Protein AF-A0A1V3WMP0-F1 (afdb_monomer_lite)

Foldseek 3Di:
DDDPVLLVVLLCLQQVHDDDDDDDDLVRLLVQQVVCVVCVVPDVDDPCSHSVVSCVVVVPDDDDCPVVCVVVVHDDDDPSVVSSVVRNPPVPPDD

Radius of gyration: 17.36 Å; chains: 1; bounding box: 40×41×36 Å

Secondary structure (DSSP, 8-state):
---HHHHHHHHHHHHTS--------HHHHHHHHHHHHHHTTTS---GGGSHHHHHHHHH-PPPP-HHHHHHHT--PPPHHHHHHHHHTTTTSS--

Structure (mmCIF, N/CA/C/O backbone):
data_AF-A0A1V3WMP0-F1
#
_entry.id   AF-A0A1V3WMP0-F1
#
loop_
_atom_site.group_PDB
_atom_site.id
_atom_site.type_symbol
_atom_site.label_atom_id
_atom_site.label_alt_id
_atom_site.label_comp_id
_atom_site.label_asym_id
_atom_site.label_entity_id
_atom_site.label_seq_id
_atom_site.pdbx_PDB_ins_code
_atom_site.Cartn_x
_atom_site.Cartn_y
_atom_site.Cartn_z
_atom_site.occupancy
_atom_site.B_iso_or_equiv
_atom_site.auth_seq_id
_atom_site.auth_comp_id
_atom_site.auth_asym_id
_atom_site.auth_atom_id
_atom_site.pdbx_PDB_model_num
ATOM 1 N N . MET A 1 1 ? -6.278 3.818 10.614 1.00 73.69 1 MET A N 1
ATOM 2 C CA . MET A 1 1 ? -5.666 3.604 9.285 1.00 73.69 1 MET A CA 1
ATOM 3 C C . MET A 1 1 ? -4.508 2.639 9.437 1.00 73.69 1 MET A C 1
ATOM 5 O O . MET A 1 1 ? -3.838 2.714 10.457 1.00 73.69 1 MET A O 1
ATOM 9 N N . LEU A 1 2 ? -4.306 1.747 8.467 1.00 85.56 2 LEU A N 1
ATOM 10 C CA . LEU A 1 2 ? -3.134 0.872 8.427 1.00 85.56 2 LEU A CA 1
ATOM 11 C C . LEU A 1 2 ? -1.951 1.632 7.812 1.00 85.56 2 LEU A C 1
ATOM 13 O O . LEU A 1 2 ? -2.119 2.302 6.793 1.00 85.56 2 LEU A O 1
ATOM 17 N N . SER A 1 3 ? -0.768 1.516 8.402 1.00 89.00 3 SER A N 1
ATOM 18 C CA . SER A 1 3 ? 0.477 1.965 7.776 1.00 89.00 3 SER A CA 1
ATOM 19 C C . SER A 1 3 ? 0.860 1.063 6.599 1.00 89.00 3 SER A C 1
ATOM 21 O O . SER A 1 3 ? 0.396 -0.073 6.478 1.00 89.00 3 SER A O 1
ATOM 23 N N . PHE A 1 4 ? 1.748 1.553 5.730 1.00 86.69 4 PHE A N 1
ATOM 24 C CA . PHE A 1 4 ? 2.254 0.760 4.608 1.00 86.69 4 PHE A CA 1
ATOM 25 C C . PHE A 1 4 ? 2.934 -0.533 5.068 1.00 86.69 4 PHE A C 1
ATOM 27 O O . PHE A 1 4 ? 2.660 -1.599 4.522 1.00 86.69 4 PHE A O 1
ATOM 34 N N . ASP A 1 5 ? 3.744 -0.469 6.124 1.00 90.50 5 ASP A N 1
ATOM 35 C CA . ASP A 1 5 ? 4.410 -1.651 6.672 1.00 90.50 5 ASP A CA 1
ATOM 36 C C . ASP A 1 5 ? 3.421 -2.680 7.219 1.00 90.50 5 ASP A C 1
ATOM 38 O O . ASP A 1 5 ? 3.599 -3.879 7.005 1.00 90.50 5 ASP A O 1
ATOM 42 N N . GLU A 1 6 ? 2.349 -2.234 7.875 1.00 93.38 6 GLU A N 1
ATOM 43 C CA . GLU A 1 6 ? 1.288 -3.131 8.331 1.00 93.38 6 GLU A CA 1
ATOM 44 C C . GLU A 1 6 ? 0.533 -3.765 7.155 1.00 93.38 6 GLU A C 1
ATOM 46 O O . GLU A 1 6 ? 0.120 -4.921 7.259 1.00 93.38 6 GLU A O 1
ATOM 51 N N . MET A 1 7 ? 0.380 -3.054 6.028 1.00 93.12 7 MET A N 1
ATOM 52 C CA . MET A 1 7 ? -0.248 -3.608 4.823 1.00 93.12 7 MET A CA 1
ATOM 53 C C . MET A 1 7 ? 0.622 -4.709 4.216 1.00 93.12 7 MET A C 1
ATOM 55 O O . MET A 1 7 ? 0.105 -5.769 3.867 1.00 93.12 7 MET A O 1
ATOM 59 N N . ILE A 1 8 ? 1.943 -4.500 4.147 1.00 92.94 8 ILE A N 1
ATOM 60 C CA . ILE A 1 8 ? 2.875 -5.531 3.674 1.00 92.94 8 ILE A CA 1
ATOM 61 C C . ILE A 1 8 ? 2.906 -6.725 4.635 1.00 92.94 8 ILE A C 1
ATOM 63 O O . ILE A 1 8 ? 2.841 -7.857 4.169 1.00 92.94 8 ILE A O 1
ATOM 67 N N . ASN A 1 9 ? 2.897 -6.503 5.954 1.00 94.75 9 ASN A N 1
ATOM 68 C CA . ASN A 1 9 ? 2.802 -7.592 6.938 1.00 94.75 9 ASN A CA 1
ATOM 69 C C . ASN A 1 9 ? 1.527 -8.435 6.737 1.00 94.75 9 ASN A C 1
ATOM 71 O O . ASN A 1 9 ? 1.560 -9.661 6.837 1.00 94.75 9 ASN A O 1
ATOM 75 N N . ALA A 1 10 ? 0.386 -7.789 6.469 1.00 94.56 10 ALA A N 1
ATOM 76 C CA . ALA A 1 10 ? -0.873 -8.480 6.196 1.00 94.56 10 ALA A CA 1
ATOM 77 C C . ALA A 1 10 ? -0.807 -9.297 4.895 1.00 94.56 10 ALA A C 1
ATOM 79 O O . ALA A 1 10 ? -1.344 -10.401 4.836 1.00 94.56 10 ALA A O 1
ATOM 80 N N . LEU A 1 11 ? -0.116 -8.779 3.876 1.00 93.94 11 LEU A N 1
ATOM 81 C CA . LEU A 1 11 ? 0.113 -9.478 2.615 1.00 93.94 11 LEU A CA 1
ATOM 82 C C . LEU A 1 11 ? 1.026 -10.699 2.796 1.00 93.94 11 LEU A C 1
ATOM 84 O O . LEU A 1 11 ? 0.708 -11.767 2.288 1.00 93.94 11 LEU A O 1
ATOM 88 N N . GLU A 1 12 ? 2.117 -10.573 3.556 1.00 94.25 12 GLU A N 1
ATOM 89 C CA . GLU A 1 12 ? 2.999 -11.699 3.908 1.00 94.25 12 GLU A CA 1
ATOM 90 C C . GLU A 1 12 ? 2.229 -12.803 4.641 1.00 94.25 12 GLU A C 1
ATOM 92 O O . GLU A 1 12 ? 2.371 -13.980 4.313 1.00 94.25 12 GLU A O 1
ATOM 97 N N . ALA A 1 13 ? 1.369 -12.417 5.589 1.00 93.81 13 ALA A N 1
ATOM 98 C CA . ALA A 1 13 ? 0.518 -13.348 6.322 1.00 93.81 13 ALA A CA 1
ATOM 99 C C . ALA A 1 13 ? -0.527 -14.031 5.423 1.00 93.81 13 ALA A C 1
ATOM 101 O O . ALA A 1 13 ? -0.788 -15.216 5.598 1.00 93.81 13 ALA A O 1
ATOM 102 N N . GLY A 1 14 ? -1.118 -13.303 4.471 1.00 92.06 14 GLY A N 1
ATOM 103 C CA . GLY A 1 14 ? -2.091 -13.856 3.528 1.00 92.06 14 GLY A CA 1
ATOM 104 C C . GLY A 1 14 ? -1.467 -14.771 2.473 1.00 92.06 14 GLY A C 1
ATOM 105 O O . GLY A 1 14 ? -2.051 -15.792 2.147 1.00 92.06 14 GLY A O 1
ATOM 106 N N . CYS A 1 15 ? -0.285 -14.429 1.956 1.00 92.00 15 CYS A N 1
ATOM 107 C CA . CYS A 1 15 ? 0.399 -15.191 0.905 1.00 92.00 15 CYS A CA 1
ATOM 108 C C . CYS A 1 15 ? 1.274 -16.344 1.426 1.00 92.00 15 CYS A C 1
ATOM 110 O O . CYS A 1 15 ? 1.910 -17.016 0.620 1.00 92.00 15 CYS A O 1
ATOM 112 N N . GLY A 1 16 ? 1.466 -16.475 2.744 1.00 90.25 16 GLY A N 1
ATOM 113 C CA . GLY A 1 16 ? 2.366 -17.480 3.328 1.00 90.25 16 GLY A CA 1
ATOM 114 C C . GLY A 1 16 ? 3.847 -17.336 2.935 1.00 90.25 16 GLY A C 1
ATOM 115 O O . GLY A 1 16 ? 4.650 -18.227 3.214 1.00 90.25 16 GLY A O 1
ATOM 116 N N . ARG A 1 17 ? 4.242 -16.225 2.295 1.00 88.81 17 ARG A N 1
ATOM 117 C CA . ARG A 1 17 ? 5.591 -16.004 1.755 1.00 88.81 17 ARG A CA 1
ATOM 118 C C . ARG A 1 17 ? 6.182 -14.692 2.247 1.00 88.81 17 ARG A C 1
ATOM 120 O O . ARG A 1 17 ? 5.520 -13.660 2.256 1.00 88.81 17 ARG A O 1
ATOM 127 N N . HIS A 1 18 ? 7.473 -14.731 2.564 1.00 91.38 18 HIS A N 1
ATOM 128 C CA . HIS A 1 18 ? 8.240 -13.547 2.937 1.00 91.38 18 HIS A CA 1
ATOM 129 C C . HIS A 1 18 ? 8.390 -12.575 1.753 1.00 91.38 18 HIS A C 1
ATOM 131 O O . HIS A 1 18 ? 8.775 -12.970 0.647 1.00 91.38 18 HIS A O 1
ATOM 137 N N . ILE A 1 19 ? 8.150 -11.288 1.994 1.00 91.25 19 ILE A N 1
ATOM 138 C CA . ILE A 1 19 ? 8.258 -10.197 1.026 1.00 91.25 19 ILE A CA 1
ATOM 139 C C . ILE A 1 19 ? 9.476 -9.347 1.381 1.00 91.25 19 ILE A C 1
ATOM 141 O O . ILE A 1 19 ? 9.528 -8.633 2.381 1.00 91.25 19 ILE A O 1
ATOM 145 N N . LYS A 1 20 ? 10.491 -9.384 0.514 1.00 92.12 20 LYS A N 1
ATOM 146 C CA . LYS A 1 20 ? 11.684 -8.552 0.686 1.00 92.12 20 LYS A CA 1
ATOM 147 C C . LYS A 1 20 ? 11.370 -7.100 0.325 1.00 92.12 20 LYS A C 1
ATOM 149 O O . LYS A 1 20 ? 11.110 -6.787 -0.834 1.00 92.12 20 LYS A O 1
ATOM 154 N N . ARG A 1 21 ? 11.458 -6.207 1.310 1.00 88.19 21 ARG A N 1
ATOM 155 C CA . ARG A 1 21 ? 11.308 -4.758 1.117 1.00 88.19 21 ARG A CA 1
ATOM 156 C C . ARG A 1 21 ? 12.628 -4.162 0.642 1.00 88.19 21 ARG A C 1
ATOM 158 O O . ARG A 1 21 ? 13.683 -4.451 1.204 1.00 88.19 21 ARG A O 1
ATOM 165 N N . ILE A 1 22 ? 12.565 -3.333 -0.395 1.00 89.56 22 ILE A N 1
ATOM 166 C CA . ILE A 1 22 ? 13.714 -2.590 -0.916 1.00 89.56 22 ILE A CA 1
ATOM 167 C C . ILE A 1 22 ? 13.393 -1.107 -0.726 1.00 89.56 22 ILE A C 1
ATOM 169 O O . ILE A 1 22 ? 12.444 -0.626 -1.346 1.00 89.56 22 ILE A O 1
ATOM 173 N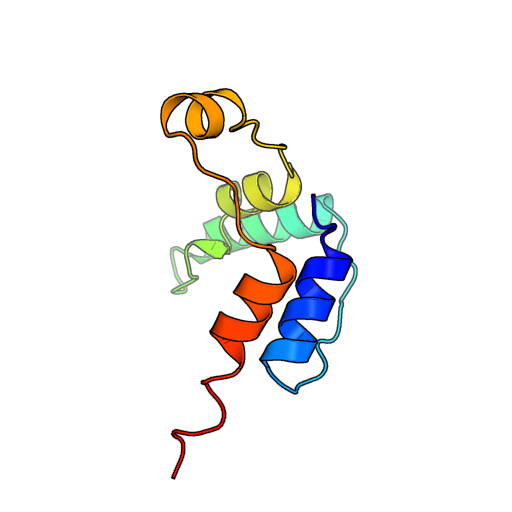 N . PRO A 1 23 ? 14.120 -0.380 0.138 1.00 84.81 23 PRO A N 1
ATOM 174 C CA . PRO A 1 23 ? 13.884 1.043 0.311 1.00 84.81 23 PRO A CA 1
ATOM 175 C C . PRO A 1 23 ? 14.299 1.778 -0.963 1.00 84.81 23 PRO A C 1
ATOM 177 O O . PRO A 1 23 ? 15.435 1.666 -1.424 1.00 84.81 23 PRO A O 1
ATOM 180 N N . VAL A 1 24 ? 13.372 2.543 -1.529 1.00 84.56 24 VAL A N 1
ATOM 181 C CA . VAL A 1 24 ? 13.606 3.379 -2.708 1.00 84.56 24 VAL A CA 1
ATOM 182 C C . VAL A 1 24 ? 13.199 4.800 -2.352 1.00 84.56 24 VAL A C 1
ATOM 184 O O . VAL A 1 24 ? 12.138 5.018 -1.772 1.00 84.56 24 VAL A O 1
ATOM 187 N N . SER A 1 25 ? 14.039 5.783 -2.676 1.00 84.94 25 SER A N 1
ATOM 188 C CA . SER A 1 25 ? 13.663 7.181 -2.468 1.00 84.94 25 SER A CA 1
ATOM 189 C C . SER A 1 25 ? 12.576 7.596 -3.462 1.00 84.94 25 SER A C 1
ATOM 191 O O . SER A 1 25 ? 12.576 7.162 -4.617 1.00 84.94 25 SER A O 1
ATOM 193 N N . SER A 1 26 ? 11.673 8.490 -3.053 1.00 80.94 26 SER A N 1
ATOM 194 C CA . SER A 1 26 ? 10.590 8.975 -3.922 1.00 80.94 26 SER A CA 1
ATOM 195 C C . SER A 1 26 ? 11.111 9.573 -5.233 1.00 80.94 26 SER A C 1
ATOM 197 O O . SER A 1 26 ? 10.482 9.420 -6.277 1.00 80.94 26 SER A O 1
ATOM 199 N N . SER A 1 27 ? 12.282 10.218 -5.211 1.00 82.38 27 SER A N 1
ATOM 200 C CA . SER A 1 27 ? 12.928 10.767 -6.408 1.00 82.38 27 SER A CA 1
ATOM 201 C C . SER A 1 27 ? 13.382 9.678 -7.382 1.00 82.38 27 SER A C 1
ATOM 203 O O . SER A 1 27 ? 13.160 9.818 -8.582 1.00 82.38 27 SER A O 1
ATOM 205 N N . ILE A 1 28 ? 13.968 8.584 -6.880 1.00 84.75 28 ILE A N 1
ATOM 206 C CA . ILE A 1 28 ? 14.360 7.436 -7.713 1.00 84.75 28 ILE A CA 1
ATOM 207 C C . ILE A 1 28 ? 13.112 6.769 -8.292 1.00 84.75 28 ILE A C 1
ATOM 209 O O . ILE A 1 28 ? 13.065 6.499 -9.488 1.00 84.75 28 ILE A O 1
ATOM 213 N N . PHE A 1 29 ? 12.073 6.571 -7.478 1.00 81.44 29 PHE A N 1
ATOM 214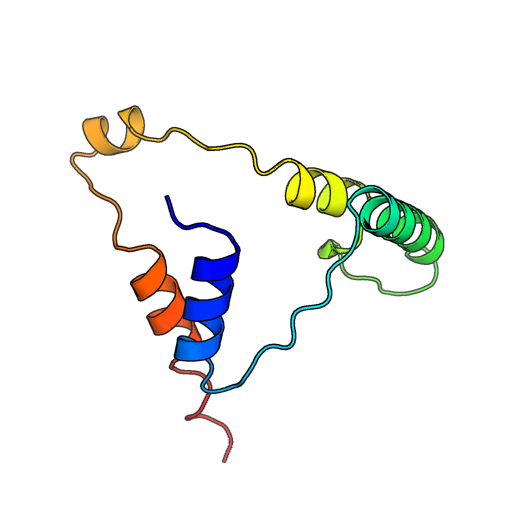 C CA . PHE A 1 29 ? 10.825 5.955 -7.926 1.00 81.44 29 PHE A CA 1
ATOM 215 C C . PHE A 1 29 ? 10.150 6.763 -9.046 1.00 81.44 29 PHE A C 1
ATOM 217 O O . PHE A 1 29 ? 9.758 6.217 -10.075 1.00 81.44 29 PHE A O 1
ATOM 224 N N . ARG A 1 30 ? 10.112 8.093 -8.907 1.00 80.00 30 ARG A N 1
ATOM 225 C CA . ARG A 1 30 ? 9.609 9.002 -9.948 1.00 80.00 30 ARG A CA 1
ATOM 226 C C . ARG A 1 30 ? 10.480 9.013 -11.205 1.00 80.00 30 ARG A C 1
ATOM 228 O O . ARG A 1 30 ? 9.948 9.124 -12.306 1.00 80.00 30 ARG A O 1
ATOM 235 N N . ALA A 1 31 ? 11.801 8.906 -11.065 1.00 82.25 31 ALA A N 1
ATOM 236 C CA . ALA A 1 31 ? 12.709 8.810 -12.208 1.00 82.25 31 ALA A CA 1
ATOM 237 C C . ALA A 1 31 ? 12.497 7.506 -12.995 1.00 82.25 31 ALA A C 1
ATOM 239 O O . ALA A 1 31 ? 12.486 7.541 -14.224 1.00 82.25 31 ALA A O 1
ATOM 240 N N . ILE A 1 32 ? 12.255 6.387 -12.300 1.00 80.38 32 ILE A N 1
ATOM 241 C CA . ILE A 1 32 ? 11.865 5.115 -12.925 1.00 80.38 32 ILE A CA 1
ATOM 242 C C . ILE A 1 32 ? 10.559 5.288 -13.702 1.00 80.38 32 ILE A C 1
ATOM 244 O O . ILE A 1 32 ? 10.514 4.896 -14.863 1.00 80.38 32 ILE A O 1
ATOM 248 N N . GLY A 1 33 ? 9.550 5.944 -13.117 1.00 72.06 33 GLY A N 1
ATOM 249 C CA . GLY A 1 33 ? 8.281 6.211 -13.804 1.00 72.06 33 GLY A CA 1
ATOM 250 C C . GLY A 1 33 ? 8.452 6.990 -15.112 1.00 72.06 33 GLY A C 1
ATOM 251 O O . GLY A 1 33 ? 7.938 6.588 -16.149 1.00 72.06 33 GLY A O 1
ATOM 252 N N . LYS A 1 34 ? 9.285 8.039 -15.108 1.00 77.38 34 LYS A N 1
ATOM 253 C CA . LYS A 1 34 ? 9.608 8.791 -16.335 1.00 77.38 34 LYS A CA 1
ATOM 254 C C . LYS A 1 34 ? 10.305 7.934 -17.394 1.00 77.38 34 LYS A C 1
ATOM 256 O O . LYS A 1 34 ? 10.021 8.076 -18.578 1.00 77.38 34 LYS A O 1
ATOM 261 N N . MET A 1 35 ? 11.232 7.060 -16.993 1.00 77.00 35 MET A N 1
ATOM 262 C CA . MET A 1 35 ? 11.897 6.142 -17.928 1.00 77.00 35 MET A CA 1
ATOM 263 C C . MET A 1 35 ? 10.925 5.092 -18.478 1.00 77.00 35 MET A C 1
ATOM 265 O O . MET A 1 35 ? 10.999 4.755 -19.661 1.00 77.00 35 MET A O 1
ATOM 269 N N . ALA A 1 36 ? 10.003 4.604 -17.647 1.00 71.06 36 ALA A N 1
ATOM 270 C CA . ALA A 1 36 ? 8.954 3.680 -18.053 1.00 71.06 36 ALA A CA 1
ATOM 271 C C . ALA A 1 36 ? 7.994 4.324 -19.064 1.00 71.06 36 ALA A C 1
ATOM 273 O O . ALA A 1 36 ? 7.671 3.686 -20.057 1.00 71.06 36 ALA A O 1
ATOM 274 N N . ASP A 1 37 ? 7.629 5.598 -18.905 1.00 70.62 37 ASP A N 1
ATOM 275 C CA . ASP A 1 37 ? 6.801 6.306 -19.895 1.00 70.62 37 ASP A CA 1
ATOM 276 C C . ASP A 1 37 ? 7.499 6.427 -21.260 1.00 70.62 37 ASP A C 1
ATOM 278 O O . ASP A 1 37 ? 6.875 6.254 -22.305 1.00 70.62 37 ASP A O 1
ATOM 282 N N . VAL A 1 38 ? 8.816 6.667 -21.267 1.00 76.31 38 VAL A N 1
ATOM 283 C CA . VAL A 1 38 ? 9.612 6.752 -22.506 1.00 76.31 38 VAL A CA 1
ATOM 284 C C . VAL A 1 38 ? 9.751 5.387 -23.184 1.00 76.31 38 VAL A C 1
ATOM 286 O O . VAL A 1 38 ? 9.709 5.285 -24.409 1.00 76.31 38 VAL A O 1
ATOM 289 N N . THR A 1 39 ? 9.923 4.325 -22.399 1.00 70.06 39 THR A N 1
ATOM 290 C CA . THR A 1 39 ? 10.146 2.963 -22.915 1.00 70.06 39 THR A CA 1
ATOM 291 C C . THR A 1 39 ? 8.856 2.177 -23.147 1.00 70.06 39 THR A C 1
ATOM 293 O O . THR A 1 39 ? 8.871 1.215 -23.912 1.00 70.06 39 THR A O 1
ATOM 296 N N . GLY A 1 40 ? 7.730 2.618 -22.583 1.00 59.06 40 GLY A N 1
ATOM 297 C CA . GLY A 1 40 ? 6.401 2.020 -22.738 1.00 59.06 40 GLY A CA 1
ATOM 298 C C . GLY A 1 40 ? 5.845 2.095 -24.163 1.00 59.06 40 GLY A C 1
ATOM 299 O O . GLY A 1 40 ? 4.948 1.338 -24.519 1.00 59.06 40 GLY A O 1
ATOM 300 N N . ALA A 1 41 ? 6.419 2.953 -25.012 1.00 61.97 41 ALA A N 1
ATOM 301 C CA . ALA A 1 41 ? 6.139 2.967 -26.447 1.00 61.97 41 ALA A CA 1
ATOM 302 C C . ALA A 1 41 ? 6.727 1.749 -27.194 1.00 61.97 41 ALA A C 1
ATOM 304 O O . ALA A 1 41 ? 6.304 1.454 -28.309 1.00 61.97 41 ALA A O 1
ATOM 305 N N . VAL A 1 42 ? 7.710 1.057 -26.602 1.00 65.00 42 VAL A N 1
ATOM 306 C CA . VAL A 1 42 ? 8.474 -0.037 -27.236 1.00 65.00 42 VAL A CA 1
ATOM 307 C C . VAL A 1 42 ? 8.356 -1.350 -26.453 1.00 65.00 42 VAL A C 1
ATOM 309 O O . VAL A 1 42 ? 8.437 -2.431 -27.032 1.00 65.00 42 VAL A O 1
ATOM 312 N N . LEU A 1 43 ? 8.149 -1.270 -25.139 1.00 59.97 43 LEU A N 1
ATOM 313 C CA . LEU A 1 43 ? 7.978 -2.404 -24.237 1.00 59.97 43 LEU A CA 1
ATOM 314 C C . LEU A 1 43 ? 6.560 -2.383 -23.651 1.00 59.97 43 LEU A C 1
ATOM 316 O O . LEU A 1 43 ? 6.090 -1.312 -23.273 1.00 59.97 43 LEU A O 1
ATOM 320 N N . PRO A 1 44 ? 5.883 -3.538 -23.511 1.00 60.47 44 PRO A N 1
ATOM 321 C CA . PRO A 1 44 ? 4.563 -3.626 -22.890 1.00 60.47 44 PRO A CA 1
ATOM 322 C C . PRO A 1 44 ? 4.679 -3.459 -21.365 1.00 60.47 44 PRO A C 1
ATOM 324 O O . PRO A 1 44 ? 4.517 -4.403 -20.593 1.00 60.47 44 PRO A O 1
ATOM 327 N N . LEU A 1 45 ? 5.018 -2.251 -20.922 1.00 60.81 45 LEU A N 1
ATOM 328 C CA . LEU A 1 45 ? 5.084 -1.891 -19.514 1.00 60.81 45 LEU A CA 1
ATOM 329 C C . LEU A 1 45 ? 3.657 -1.653 -19.009 1.00 60.81 45 LEU A C 1
ATOM 331 O O . LEU A 1 45 ? 2.910 -0.851 -19.564 1.00 60.81 45 LEU A O 1
ATOM 335 N N . GLY A 1 46 ? 3.254 -2.387 -17.969 1.00 60.12 46 GLY A N 1
ATOM 336 C CA . GLY A 1 46 ? 1.925 -2.241 -17.375 1.00 60.12 46 GLY A CA 1
ATOM 337 C C . GLY A 1 46 ? 1.705 -0.839 -16.796 1.00 60.12 46 GLY A C 1
ATOM 338 O O . GLY A 1 46 ? 2.636 -0.225 -16.275 1.00 60.12 46 GLY A O 1
ATOM 339 N N . ALA A 1 47 ? 0.456 -0.359 -16.823 1.00 62.50 47 ALA A N 1
ATOM 340 C CA . ALA A 1 47 ? 0.066 0.995 -16.401 1.00 62.50 47 ALA A CA 1
ATOM 341 C C . ALA A 1 47 ? 0.482 1.380 -14.963 1.00 62.50 47 ALA A C 1
ATOM 343 O O . ALA A 1 47 ? 0.507 2.560 -14.628 1.00 62.50 47 ALA A O 1
ATOM 344 N N . GLY A 1 48 ? 0.838 0.403 -14.120 1.00 61.94 48 GLY A N 1
ATOM 345 C CA . GLY A 1 48 ? 1.345 0.627 -12.763 1.00 61.94 48 GLY A CA 1
ATOM 346 C C . GLY A 1 48 ? 2.758 1.221 -12.680 1.00 61.94 48 GLY A C 1
ATOM 347 O O . GLY A 1 48 ? 3.165 1.618 -11.593 1.00 6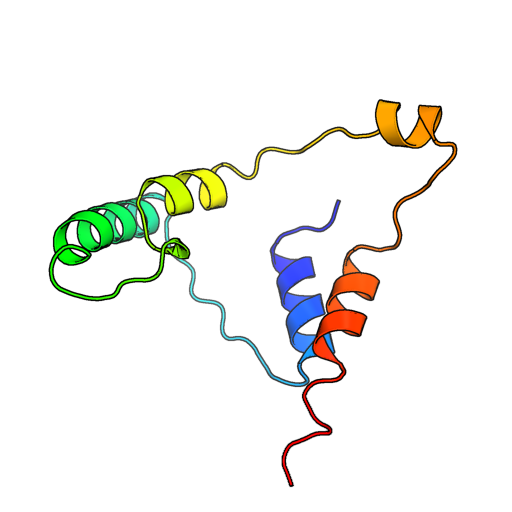1.94 48 GLY A O 1
ATOM 348 N N . PHE A 1 49 ? 3.500 1.297 -13.791 1.00 63.12 49 PHE A N 1
ATOM 349 C CA . PHE A 1 49 ? 4.859 1.853 -13.823 1.00 63.12 49 PHE A CA 1
ATOM 350 C C . PHE A 1 49 ? 4.953 3.272 -14.389 1.00 63.12 49 PHE A C 1
ATOM 352 O O . PHE A 1 49 ? 6.057 3.802 -14.448 1.00 63.12 49 PHE A O 1
ATOM 359 N N . SER A 1 50 ? 3.848 3.898 -14.794 1.00 70.19 50 SER A N 1
ATOM 360 C CA . SER A 1 50 ? 3.892 5.262 -15.334 1.00 70.19 50 SER A CA 1
ATOM 361 C C . SER A 1 50 ? 4.284 6.296 -14.276 1.00 70.19 50 SER A C 1
ATOM 363 O O . SER A 1 50 ? 4.140 6.068 -13.068 1.00 70.19 50 SER A O 1
ATOM 365 N N . PHE A 1 51 ? 4.757 7.468 -14.708 1.00 73.56 51 PHE A N 1
ATOM 366 C CA . PHE A 1 51 ? 5.049 8.576 -13.795 1.00 73.56 51 PHE A CA 1
ATOM 367 C C . PHE A 1 51 ? 3.822 8.993 -12.971 1.00 73.56 51 PHE A C 1
ATOM 369 O O . PHE A 1 51 ? 3.949 9.229 -11.770 1.00 73.56 51 PHE A O 1
ATOM 376 N N . GLU A 1 52 ? 2.637 9.004 -13.581 1.00 75.62 52 GLU A N 1
ATOM 377 C CA . GLU A 1 52 ? 1.377 9.339 -12.909 1.00 75.62 52 GLU A CA 1
ATOM 378 C C . GLU A 1 52 ? 1.017 8.313 -11.825 1.00 75.62 52 GLU A C 1
ATOM 380 O O . GLU A 1 52 ? 0.710 8.681 -10.688 1.00 75.62 52 GLU A O 1
ATOM 385 N N . ALA A 1 53 ? 1.145 7.013 -12.120 1.00 77.12 53 ALA A N 1
ATOM 386 C CA . ALA A 1 53 ? 0.964 5.963 -11.117 1.00 77.12 53 ALA A CA 1
ATOM 387 C C . ALA A 1 53 ? 1.980 6.114 -9.974 1.00 77.12 53 ALA A C 1
ATOM 389 O O . ALA A 1 53 ? 1.624 6.014 -8.798 1.00 77.12 53 ALA A O 1
ATOM 390 N N . ALA A 1 54 ? 3.234 6.438 -10.301 1.00 77.19 54 ALA A N 1
ATOM 391 C CA . ALA A 1 54 ? 4.267 6.683 -9.305 1.00 77.19 54 ALA A CA 1
ATOM 392 C C . ALA A 1 54 ? 3.981 7.923 -8.436 1.00 77.19 54 ALA A C 1
ATOM 394 O O . ALA A 1 54 ? 4.274 7.929 -7.236 1.00 77.19 54 ALA A O 1
ATOM 395 N N . GLN A 1 55 ? 3.388 8.977 -9.000 1.00 78.62 55 GLN A N 1
ATOM 396 C CA . GLN A 1 55 ? 2.948 10.141 -8.233 1.00 78.62 55 GLN A CA 1
ATOM 397 C C . GLN A 1 55 ? 1.816 9.788 -7.269 1.00 78.62 55 GLN A C 1
ATOM 399 O O . GLN A 1 55 ? 1.928 10.123 -6.090 1.00 78.62 55 GLN A O 1
ATOM 404 N N . LEU A 1 56 ? 0.789 9.073 -7.733 1.00 78.56 56 LEU A N 1
ATOM 405 C CA . LEU A 1 56 ? -0.334 8.639 -6.895 1.00 78.56 56 LEU A CA 1
ATOM 406 C C . LEU A 1 56 ? 0.121 7.719 -5.755 1.00 78.56 56 LEU A C 1
ATOM 408 O O . LEU A 1 56 ? -0.266 7.911 -4.606 1.00 78.56 56 LEU A O 1
ATOM 412 N N . LEU A 1 57 ? 1.005 6.761 -6.044 1.00 77.88 57 LEU A N 1
ATOM 413 C CA . LEU A 1 57 ? 1.552 5.860 -5.026 1.00 77.88 57 LEU A CA 1
ATOM 414 C C . LEU A 1 57 ? 2.395 6.600 -3.979 1.00 77.88 57 LEU A C 1
ATOM 416 O O . LEU A 1 57 ? 2.428 6.195 -2.820 1.00 77.88 57 LEU A O 1
ATOM 420 N N . THR A 1 58 ? 3.075 7.685 -4.368 1.00 78.25 58 THR A N 1
ATOM 421 C CA . THR A 1 58 ? 3.946 8.445 -3.454 1.00 78.25 58 THR A CA 1
ATOM 422 C C . THR A 1 58 ? 3.250 9.588 -2.719 1.00 78.25 58 THR A C 1
ATOM 424 O O . THR A 1 58 ? 3.838 10.114 -1.776 1.00 78.25 58 THR A O 1
ATOM 427 N N . SER A 1 59 ? 2.039 9.999 -3.112 1.00 78.69 59 SER A N 1
ATOM 428 C CA . SER A 1 59 ? 1.315 11.083 -2.431 1.00 78.69 59 SER A CA 1
ATOM 429 C C . SER A 1 59 ? 0.635 10.634 -1.137 1.00 78.69 59 SER A C 1
ATOM 431 O O . SER A 1 59 ? 0.431 11.470 -0.258 1.00 78.69 59 SER A O 1
ATOM 433 N N . ALA A 1 60 ? 0.299 9.340 -1.020 1.00 72.00 60 ALA A N 1
ATOM 434 C CA . ALA A 1 60 ? -0.332 8.718 0.151 1.00 72.00 60 ALA A CA 1
ATOM 435 C C . ALA A 1 60 ? -1.497 9.541 0.740 1.00 72.00 60 ALA A C 1
ATOM 437 O O . ALA A 1 60 ? -1.647 9.642 1.957 1.00 72.00 60 ALA A O 1
ATOM 438 N N . THR A 1 61 ? -2.298 10.174 -0.121 1.00 80.75 61 THR A N 1
ATOM 439 C CA . THR A 1 61 ? -3.349 11.107 0.296 1.00 80.75 61 THR A CA 1
ATOM 440 C C . THR A 1 61 ? -4.424 10.374 1.112 1.00 80.75 61 THR A C 1
ATOM 442 O O . THR A 1 61 ? -5.081 9.483 0.568 1.00 80.75 61 THR A O 1
ATOM 445 N N . PRO A 1 62 ? -4.635 10.719 2.399 1.00 80.62 62 PRO A N 1
ATOM 446 C CA . PRO A 1 62 ? -5.691 10.105 3.192 1.00 80.62 62 PRO A CA 1
ATOM 447 C C . PRO A 1 62 ? -7.065 10.428 2.603 1.00 80.62 62 PRO A C 1
ATOM 449 O O . PRO A 1 62 ? -7.326 11.566 2.220 1.00 80.62 62 PRO A O 1
ATOM 452 N N . THR A 1 63 ? -7.940 9.428 2.537 1.00 85.19 63 THR A N 1
ATOM 453 C CA . THR A 1 63 ? -9.333 9.598 2.102 1.00 85.19 63 THR A CA 1
ATOM 454 C C . THR A 1 63 ? -10.238 9.608 3.332 1.00 85.19 63 THR A C 1
ATOM 456 O O . THR A 1 63 ? -10.114 8.719 4.173 1.00 85.19 63 THR A O 1
ATOM 459 N N . ASP A 1 64 ? -11.111 10.612 3.446 1.00 89.88 64 ASP A N 1
ATOM 460 C CA . ASP A 1 64 ? -12.152 10.690 4.479 1.00 89.88 64 ASP A CA 1
ATOM 461 C C . ASP A 1 64 ? -13.496 10.255 3.888 1.00 89.88 64 ASP A C 1
ATOM 463 O O . ASP A 1 64 ? -14.028 10.880 2.971 1.00 89.88 64 ASP A O 1
ATOM 467 N N . ASP A 1 65 ? -14.031 9.163 4.417 1.00 90.94 65 ASP A N 1
ATOM 468 C CA . ASP A 1 65 ? -15.287 8.536 4.019 1.00 90.94 65 ASP A CA 1
ATOM 469 C C . ASP A 1 65 ? -16.316 8.503 5.162 1.00 90.94 65 ASP A C 1
ATOM 471 O O . ASP A 1 65 ? -17.366 7.864 5.042 1.00 90.94 65 ASP A O 1
ATOM 475 N N . SER A 1 66 ? -16.062 9.240 6.251 1.00 92.62 66 SER A N 1
ATOM 476 C CA . SER A 1 66 ? -16.908 9.270 7.451 1.00 92.62 66 SER A CA 1
ATOM 477 C C . SER A 1 66 ? -18.365 9.628 7.149 1.00 92.62 66 SER A C 1
ATOM 479 O O . SER A 1 66 ? -19.284 8.991 7.667 1.00 92.62 66 SER A O 1
ATOM 481 N N . ARG A 1 67 ? -18.588 10.607 6.265 1.00 95.56 67 ARG A N 1
ATOM 482 C CA . ARG A 1 67 ? -19.930 11.026 5.844 1.00 95.56 67 ARG A CA 1
ATOM 483 C C . ARG A 1 67 ? -20.671 9.918 5.099 1.00 95.56 67 ARG A C 1
ATOM 485 O O . ARG A 1 67 ? -21.824 9.648 5.415 1.00 95.56 67 ARG A O 1
ATOM 492 N N . THR A 1 68 ? -20.005 9.261 4.154 1.00 94.69 68 THR A N 1
ATOM 493 C CA . THR A 1 68 ? -20.577 8.153 3.381 1.00 94.69 68 THR A CA 1
ATOM 494 C C . THR A 1 68 ? -20.989 7.014 4.311 1.00 94.69 68 THR A C 1
ATOM 496 O O . THR A 1 68 ? -22.121 6.543 4.259 1.00 94.69 68 THR A O 1
ATOM 499 N N . LEU A 1 69 ? -20.102 6.605 5.222 1.00 96.25 69 LEU A N 1
ATOM 500 C CA . LEU A 1 69 ? -20.391 5.545 6.190 1.00 96.25 69 LEU A CA 1
ATOM 501 C C . LEU A 1 69 ? -21.570 5.894 7.106 1.00 96.25 69 LEU A C 1
ATOM 503 O O . LEU A 1 69 ? -22.418 5.037 7.358 1.00 96.25 69 LEU A O 1
ATOM 507 N N . ALA A 1 70 ? -21.648 7.146 7.568 1.00 96.50 70 ALA A N 1
ATOM 508 C CA . ALA A 1 70 ? -22.744 7.618 8.406 1.00 96.50 70 ALA A CA 1
ATOM 509 C C . ALA A 1 70 ? -24.087 7.610 7.662 1.00 96.50 70 ALA A C 1
ATOM 511 O O . ALA A 1 70 ? -25.085 7.154 8.216 1.00 96.50 70 ALA A O 1
ATOM 512 N N . GLU A 1 71 ? -24.111 8.068 6.407 1.00 97.81 71 GLU A N 1
ATOM 513 C CA . GLU A 1 71 ? -25.323 8.100 5.579 1.00 97.81 71 GLU A CA 1
ATOM 514 C C . GLU A 1 71 ? -25.854 6.689 5.279 1.00 97.81 71 GLU A C 1
ATOM 516 O O . GLU A 1 71 ? -27.064 6.465 5.317 1.00 97.81 71 GLU A O 1
ATOM 521 N N . PHE A 1 72 ? -24.966 5.721 5.043 1.00 97.19 72 PHE A N 1
ATOM 522 C CA . PHE A 1 72 ? -25.354 4.333 4.775 1.00 97.19 72 PHE A CA 1
ATOM 523 C C . PHE A 1 72 ? -25.497 3.463 6.034 1.00 97.19 72 PHE A C 1
ATOM 525 O O . PHE A 1 72 ? -25.910 2.308 5.927 1.00 97.19 72 PHE A O 1
ATOM 532 N N . GLY A 1 73 ? -25.170 3.983 7.223 1.00 96.69 73 GLY A N 1
ATOM 533 C CA . GLY A 1 73 ? -25.195 3.218 8.474 1.00 96.69 73 GLY A CA 1
ATOM 534 C C . GLY A 1 73 ? -24.224 2.032 8.474 1.00 96.69 73 GLY A C 1
ATOM 535 O O . GLY A 1 73 ? -24.524 0.984 9.043 1.00 96.69 73 GLY A O 1
ATOM 536 N N . MET A 1 74 ? -23.083 2.177 7.798 1.00 96.06 74 MET A N 1
ATOM 537 C CA . MET A 1 74 ? -22.099 1.114 7.594 1.00 96.06 74 MET A CA 1
ATOM 538 C C . MET A 1 74 ? -20.808 1.390 8.357 1.00 96.06 74 MET A C 1
ATOM 540 O O . MET A 1 74 ? -20.483 2.523 8.704 1.00 96.06 74 MET A O 1
ATOM 544 N N . THR A 1 75 ? -20.029 0.337 8.579 1.00 93.81 75 THR A N 1
ATOM 545 C CA . THR A 1 75 ? -18.660 0.433 9.081 1.00 93.81 75 THR A CA 1
ATOM 546 C C . THR A 1 75 ? -17.732 -0.377 8.191 1.00 93.81 75 THR A C 1
ATOM 548 O O . THR A 1 75 ? -18.112 -1.411 7.636 1.00 93.81 75 THR A O 1
ATOM 551 N N . TRP A 1 76 ? -16.493 0.087 8.048 1.00 92.25 76 TRP 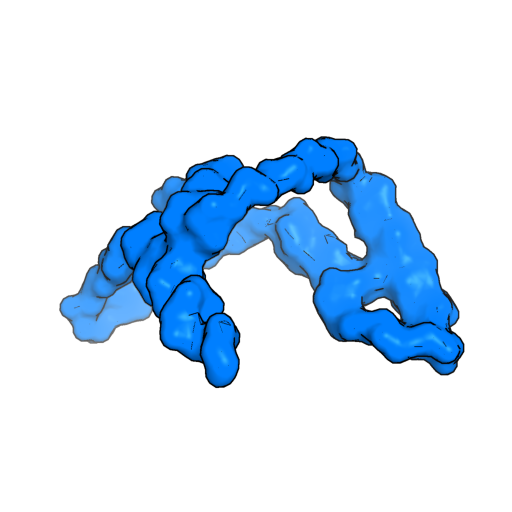A N 1
ATOM 552 C CA . TRP A 1 76 ? -15.476 -0.702 7.369 1.00 92.25 76 TRP A CA 1
ATOM 553 C C . TRP A 1 76 ? -15.107 -1.939 8.181 1.00 92.25 76 TRP A C 1
ATOM 555 O O . TRP A 1 76 ? -14.910 -1.882 9.396 1.00 92.25 76 TRP A O 1
ATOM 565 N N . ARG A 1 77 ? -14.913 -3.055 7.476 1.00 92.31 77 ARG A N 1
ATOM 566 C CA . ARG A 1 77 ? -14.173 -4.198 8.012 1.00 92.31 77 ARG A CA 1
ATOM 567 C C . ARG A 1 77 ? -12.701 -3.811 8.202 1.00 92.31 77 ARG A C 1
ATOM 569 O O . ARG A 1 77 ? -12.172 -2.970 7.481 1.00 92.31 77 ARG A O 1
ATOM 576 N N . SER A 1 78 ? -12.026 -4.481 9.137 1.00 93.62 78 SER A N 1
ATOM 577 C CA . SER A 1 78 ? -10.569 -4.421 9.305 1.00 93.62 78 SER A CA 1
ATOM 578 C C . SER A 1 78 ? -9.835 -4.571 7.957 1.00 93.62 78 SER A C 1
ATOM 580 O O . SER A 1 78 ? -9.948 -5.630 7.326 1.00 93.62 78 SER A O 1
ATOM 582 N N . PRO A 1 79 ? -9.054 -3.561 7.518 1.00 93.19 79 PRO A N 1
ATOM 583 C CA . PRO A 1 79 ? -8.301 -3.650 6.268 1.00 93.19 79 PRO A CA 1
ATOM 584 C C . PRO A 1 79 ? -7.256 -4.772 6.300 1.00 93.19 79 PRO A C 1
ATOM 586 O O . PRO A 1 79 ? -7.047 -5.447 5.298 1.00 93.19 79 PRO A O 1
ATOM 589 N N . ARG A 1 80 ? -6.653 -5.036 7.469 1.00 95.56 80 ARG A N 1
ATOM 590 C CA . ARG A 1 80 ? -5.718 -6.153 7.668 1.00 95.56 80 ARG A CA 1
ATOM 591 C C . ARG A 1 80 ? -6.384 -7.496 7.378 1.00 95.56 80 ARG A C 1
ATOM 593 O O . ARG A 1 80 ? -5.841 -8.295 6.620 1.00 95.56 80 ARG A O 1
ATOM 600 N N . ASP A 1 81 ? -7.555 -7.734 7.962 1.00 95.25 81 ASP A N 1
ATOM 601 C CA . ASP A 1 81 ? -8.247 -9.019 7.814 1.00 95.25 81 ASP A CA 1
ATOM 602 C C . ASP A 1 81 ? -8.777 -9.204 6.390 1.00 95.25 81 ASP A C 1
ATOM 604 O O . ASP A 1 81 ? -8.803 -10.323 5.884 1.00 95.25 81 ASP A O 1
ATOM 608 N N . ALA A 1 82 ? -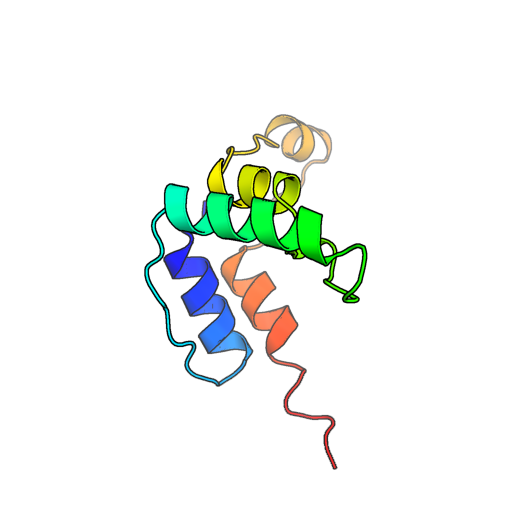9.174 -8.110 5.731 1.00 94.00 82 ALA A N 1
ATOM 609 C CA . ALA A 1 82 ? -9.575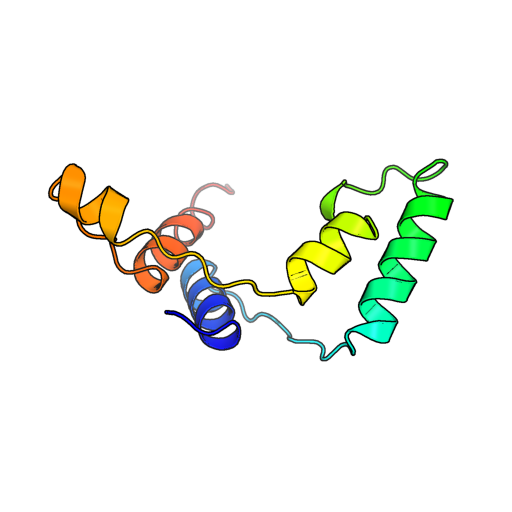 -8.122 4.329 1.00 94.00 82 ALA A CA 1
ATOM 610 C C . ALA A 1 82 ? -8.407 -8.495 3.395 1.00 94.00 82 ALA A C 1
ATOM 612 O O . ALA A 1 82 ? -8.584 -9.335 2.511 1.00 94.00 82 ALA A O 1
ATOM 613 N N . ILE A 1 83 ? -7.211 -7.928 3.618 1.00 94.00 83 ILE A N 1
ATOM 614 C CA . ILE A 1 83 ? -5.995 -8.287 2.870 1.00 94.00 83 ILE A CA 1
ATOM 615 C C . ILE A 1 83 ? -5.688 -9.775 3.057 1.00 94.00 83 ILE A C 1
ATOM 617 O O . ILE A 1 83 ? -5.596 -10.501 2.072 1.00 94.00 83 ILE A O 1
ATOM 621 N N . ILE A 1 84 ? -5.599 -10.255 4.302 1.00 95.25 84 ILE A N 1
ATOM 622 C CA . ILE A 1 84 ? -5.278 -11.663 4.584 1.00 95.25 84 ILE A CA 1
ATOM 623 C C . ILE A 1 84 ? -6.280 -12.597 3.896 1.00 95.25 84 ILE A C 1
ATOM 625 O O . ILE A 1 84 ? -5.872 -13.518 3.193 1.00 95.25 84 ILE A O 1
ATOM 629 N N . ALA A 1 85 ? -7.582 -12.330 4.037 1.00 93.75 85 ALA A N 1
ATOM 630 C CA . ALA A 1 85 ? -8.628 -13.152 3.431 1.00 93.75 85 ALA A CA 1
ATOM 631 C C . ALA A 1 85 ? -8.536 -13.211 1.896 1.00 93.75 85 ALA A C 1
ATOM 633 O O . ALA A 1 85 ? -8.844 -14.244 1.311 1.00 93.75 85 ALA A O 1
ATOM 634 N N . THR A 1 86 ? -8.097 -12.126 1.251 1.00 92.88 86 THR A N 1
ATOM 635 C CA . THR A 1 86 ? -7.955 -12.056 -0.213 1.00 92.88 86 THR A CA 1
ATOM 636 C C . THR A 1 86 ? -6.852 -12.983 -0.725 1.00 92.88 86 THR A C 1
ATOM 638 O O . THR A 1 86 ? -7.008 -13.609 -1.772 1.00 92.88 86 THR A O 1
ATOM 641 N N . PHE A 1 87 ? -5.734 -13.075 -0.003 1.00 90.81 87 PHE A N 1
ATOM 642 C CA . PHE A 1 87 ? -4.550 -13.798 -0.474 1.00 90.81 87 PHE A CA 1
ATOM 643 C C . PHE A 1 87 ? -4.436 -15.227 0.070 1.00 90.81 87 PHE A C 1
ATOM 645 O O . PHE A 1 87 ? -3.819 -16.061 -0.586 1.00 90.81 87 PHE A O 1
ATOM 652 N N . ALA A 1 88 ? -5.124 -15.545 1.171 1.00 87.56 88 ALA A N 1
ATOM 653 C CA . ALA A 1 88 ? -5.107 -16.871 1.795 1.00 87.56 88 ALA A CA 1
ATOM 654 C C . ALA A 1 88 ? -5.701 -18.009 0.936 1.00 87.56 88 ALA A C 1
ATOM 656 O O . ALA A 1 88 ? -5.603 -19.169 1.321 1.00 87.56 88 ALA A O 1
ATOM 657 N N . HIS A 1 89 ? -6.357 -17.717 -0.196 1.00 67.19 89 HIS A N 1
ATOM 658 C CA . HIS A 1 89 ? -6.973 -18.727 -1.076 1.00 67.19 89 HIS A CA 1
ATOM 659 C C . HIS A 1 89 ? -6.115 -19.146 -2.282 1.00 67.19 89 HIS A C 1
ATOM 661 O O . HIS A 1 89 ? -6.529 -20.032 -3.023 1.00 67.19 89 HIS A O 1
ATOM 667 N N . ARG A 1 90 ? -4.936 -18.548 -2.511 1.00 60.31 90 ARG A N 1
ATOM 668 C CA . ARG A 1 90 ? -4.129 -18.842 -3.716 1.00 60.31 90 ARG A CA 1
ATOM 669 C C . ARG A 1 90 ? -3.203 -20.060 -3.609 1.00 60.31 90 ARG A C 1
ATOM 671 O O . ARG A 1 90 ? -2.653 -20.446 -4.630 1.00 60.31 90 ARG A O 1
ATOM 678 N N . ASP A 1 91 ? -3.082 -20.687 -2.442 1.00 55.16 91 ASP A N 1
ATOM 679 C CA . ASP A 1 91 ? -2.191 -21.844 -2.235 1.00 55.16 91 ASP A CA 1
ATOM 680 C C . ASP A 1 91 ? -2.873 -23.212 -2.466 1.00 55.16 91 ASP A C 1
ATOM 682 O O . ASP A 1 91 ? -2.247 -24.252 -2.276 1.00 55.16 91 ASP A O 1
ATOM 686 N N . GLY A 1 92 ? -4.156 -23.237 -2.852 1.00 52.22 92 GLY A N 1
ATOM 687 C CA . GLY A 1 92 ? -4.952 -24.471 -2.949 1.00 52.22 92 GLY A CA 1
ATOM 688 C C . GLY A 1 92 ? -5.263 -24.993 -4.356 1.00 52.22 92 GLY A C 1
ATOM 689 O O . GLY A 1 92 ? -5.883 -26.046 -4.445 1.00 52.22 92 GLY A O 1
ATOM 690 N N . ASP A 1 93 ? -4.879 -24.286 -5.425 1.00 53.09 93 ASP A N 1
ATOM 691 C CA . ASP A 1 93 ? -5.384 -24.541 -6.792 1.00 53.09 93 ASP A CA 1
ATOM 692 C C . ASP A 1 93 ? -4.260 -24.712 -7.840 1.00 53.09 93 ASP A C 1
ATOM 694 O O . ASP A 1 93 ? -4.412 -24.373 -9.012 1.00 53.09 93 ASP A O 1
ATOM 698 N N . GLU A 1 94 ? -3.105 -25.233 -7.413 1.00 46.88 94 GLU A N 1
ATOM 699 C CA . GLU A 1 94 ? -2.021 -25.685 -8.298 1.00 46.88 94 GLU A CA 1
ATOM 700 C C . GLU A 1 94 ? -1.738 -27.178 -8.025 1.00 46.88 94 GLU A C 1
ATOM 702 O O . GLU A 1 94 ? -0.851 -27.541 -7.252 1.00 46.88 94 GLU A O 1
ATOM 707 N N . THR A 1 95 ? -2.542 -28.054 -8.640 1.00 39.03 95 THR A N 1
ATOM 708 C CA . THR A 1 95 ? -2.245 -29.486 -8.859 1.00 39.03 95 THR A CA 1
ATOM 709 C C . THR A 1 95 ? -2.518 -29.852 -10.302 1.00 39.03 95 THR A C 1
ATOM 711 O O . THR A 1 95 ? -3.613 -29.477 -10.779 1.00 39.03 95 THR A O 1
#

pLDDT: mean 81.62, std 13.48, range [39.03, 97.81]

Sequence (95 aa):
MLSFDEMINALEAGCGRHIKRIPVSSSIFRAIGKMADVTGAVLPLGAGFSFEAAQLLTSATPTDDSRTLAEFGMTWRSPRDAIIATFAHRDGDET

Organism: Mycobacterium kansasii (NCBI:txid1768)